Protein AF-A0A7S0S2H0-F1 (afdb_monomer_lite)

pLDDT: mean 89.09, std 8.47, range [55.34, 97.12]

Structure (mmCIF, N/CA/C/O backbone):
data_AF-A0A7S0S2H0-F1
#
_entry.id   AF-A0A7S0S2H0-F1
#
loop_
_atom_site.group_PDB
_atom_site.id
_atom_site.type_symbol
_atom_site.label_atom_id
_atom_site.label_alt_id
_atom_site.label_comp_id
_atom_site.label_asym_id
_atom_site.label_entity_id
_atom_site.label_seq_id
_atom_site.pdbx_PDB_ins_code
_atom_site.Cartn_x
_atom_site.Cartn_y
_atom_site.Cartn_z
_atom_site.occupancy
_atom_site.B_iso_or_equiv
_atom_site.auth_seq_id
_atom_site.auth_comp_id
_atom_site.auth_asym_id
_atom_site.auth_atom_id
_atom_site.pdbx_PDB_model_num
ATOM 1 N N . ARG A 1 1 ? -13.493 -3.444 -14.700 1.00 60.66 1 ARG A N 1
ATOM 2 C CA . ARG A 1 1 ? -12.487 -4.446 -15.141 1.00 60.66 1 ARG A CA 1
ATOM 3 C C . ARG A 1 1 ? -11.226 -4.375 -14.259 1.00 60.66 1 ARG A C 1
ATOM 5 O O . ARG A 1 1 ? -10.127 -4.283 -14.781 1.00 60.66 1 ARG A O 1
ATOM 12 N N . LEU A 1 2 ? -11.361 -4.399 -12.925 1.00 61.62 2 LEU A N 1
ATOM 13 C CA . LEU A 1 2 ? -10.192 -4.362 -12.021 1.00 61.62 2 LEU A CA 1
ATOM 14 C C . LEU A 1 2 ? -9.411 -5.686 -12.051 1.00 61.62 2 LEU A C 1
ATOM 16 O O . LEU A 1 2 ? -8.196 -5.688 -11.933 1.00 61.62 2 LEU A O 1
ATOM 20 N N . TRP A 1 3 ? -10.102 -6.784 -12.358 1.00 67.25 3 TRP A N 1
ATOM 21 C CA . TRP A 1 3 ? -9.565 -8.143 -12.480 1.00 67.25 3 TRP A CA 1
ATOM 22 C C . TRP A 1 3 ? -8.533 -8.348 -13.601 1.00 67.25 3 TRP A C 1
ATOM 24 O O . TRP A 1 3 ? -8.000 -9.440 -13.739 1.00 67.25 3 TRP A O 1
ATOM 34 N N . HIS A 1 4 ? -8.273 -7.333 -14.432 1.00 85.56 4 HIS A N 1
ATOM 35 C CA . HIS A 1 4 ? -7.239 -7.398 -15.472 1.00 85.56 4 HIS A CA 1
ATOM 36 C C . HIS A 1 4 ? -5.860 -6.948 -14.968 1.00 85.56 4 HIS A C 1
ATOM 38 O O . HIS A 1 4 ? -4.872 -7.121 -15.678 1.00 85.56 4 HIS A O 1
ATOM 44 N N . TYR A 1 5 ? -5.782 -6.358 -13.773 1.00 90.88 5 TYR A N 1
ATOM 45 C CA . TYR A 1 5 ? -4.538 -5.861 -13.197 1.00 90.88 5 TYR A CA 1
ATOM 46 C C . TYR A 1 5 ? -4.080 -6.774 -12.062 1.00 90.88 5 TYR A C 1
ATOM 48 O O . TYR A 1 5 ? -4.872 -7.163 -11.207 1.00 90.88 5 TYR A O 1
ATOM 56 N N . LYS A 1 6 ? -2.784 -7.102 -12.053 1.00 90.75 6 LYS A N 1
ATOM 57 C CA . LYS A 1 6 ? -2.155 -7.883 -10.978 1.00 90.75 6 LYS A CA 1
ATOM 58 C C . LYS A 1 6 ? -1.790 -7.016 -9.771 1.00 90.75 6 LYS A C 1
ATOM 60 O O . LYS A 1 6 ? -1.874 -7.478 -8.638 1.00 90.75 6 LYS A O 1
ATOM 65 N N . TYR A 1 7 ? -1.394 -5.773 -10.036 1.00 94.75 7 TYR A N 1
ATOM 66 C CA . TYR A 1 7 ? -0.960 -4.815 -9.030 1.00 94.75 7 TYR A CA 1
ATOM 67 C C . TYR A 1 7 ? -1.694 -3.491 -9.199 1.00 94.75 7 TYR A C 1
ATOM 69 O O . TYR A 1 7 ? -1.980 -3.066 -10.321 1.00 94.75 7 TYR A O 1
ATOM 77 N N . PHE A 1 8 ? -1.949 -2.830 -8.077 1.00 95.75 8 PHE A N 1
ATOM 78 C CA . PHE A 1 8 ? -2.643 -1.555 -7.993 1.00 95.75 8 PHE A CA 1
ATOM 79 C C . PHE A 1 8 ? -1.742 -0.555 -7.290 1.00 95.75 8 PHE A C 1
ATOM 81 O O . PHE A 1 8 ? -1.226 -0.831 -6.211 1.00 95.75 8 PHE A O 1
ATOM 88 N N . ILE A 1 9 ? -1.546 0.600 -7.914 1.00 94.12 9 ILE A N 1
ATOM 89 C CA . ILE A 1 9 ? -0.703 1.666 -7.387 1.00 94.12 9 ILE A CA 1
ATOM 90 C C . ILE A 1 9 ? -1.609 2.820 -6.972 1.00 94.12 9 ILE A C 1
ATOM 92 O O . ILE A 1 9 ? -2.292 3.409 -7.809 1.00 94.12 9 ILE A O 1
ATOM 96 N N . LEU A 1 10 ? -1.618 3.125 -5.680 1.00 93.44 10 LEU A N 1
ATOM 97 C CA . LEU A 1 10 ? -2.320 4.257 -5.095 1.00 93.44 10 LEU A CA 1
ATOM 98 C C . LEU A 1 10 ? -1.321 5.378 -4.830 1.00 93.44 10 LEU A C 1
ATOM 100 O O . LEU A 1 10 ? -0.211 5.140 -4.353 1.00 93.44 10 LEU A O 1
ATOM 104 N N . LEU A 1 11 ? -1.728 6.602 -5.141 1.00 91.44 11 LEU A N 1
ATOM 105 C CA . LEU A 1 11 ? -0.936 7.804 -4.938 1.00 91.44 11 LEU A CA 1
ATOM 106 C C . LEU A 1 11 ? -1.752 8.801 -4.128 1.00 91.44 11 LEU A C 1
ATOM 108 O O . LEU A 1 11 ? -2.925 9.038 -4.424 1.00 91.44 11 LEU A O 1
ATOM 112 N N . ASN A 1 12 ? -1.117 9.423 -3.141 1.00 87.19 12 ASN A N 1
ATOM 113 C CA . ASN A 1 12 ? -1.664 10.620 -2.528 1.00 87.19 12 ASN A CA 1
ATOM 114 C C . ASN A 1 12 ? -1.803 11.705 -3.611 1.00 87.19 12 ASN A C 1
ATOM 116 O O . ASN A 1 12 ? -0.885 11.938 -4.398 1.00 87.19 12 ASN A O 1
ATOM 120 N N . SER A 1 13 ? -2.949 12.385 -3.657 1.00 85.19 13 SER A N 1
ATOM 121 C CA . SER A 1 13 ? -3.247 13.385 -4.691 1.00 85.19 13 SER A CA 1
ATOM 122 C C . SER A 1 13 ? -2.323 14.606 -4.657 1.00 85.19 13 SER A C 1
ATOM 124 O O . SER A 1 13 ? -2.281 15.368 -5.618 1.00 85.19 13 SER A O 1
ATOM 126 N N . SER A 1 14 ? -1.606 14.822 -3.552 1.00 84.31 14 SER A N 1
ATOM 127 C CA . SER A 1 14 ? -0.649 15.920 -3.393 1.00 84.31 14 SER A CA 1
ATOM 128 C C . SER A 1 14 ? 0.802 15.537 -3.703 1.00 84.31 14 SER A C 1
ATOM 130 O O . SER A 1 14 ? 1.680 16.402 -3.674 1.00 84.31 14 SER A O 1
ATOM 132 N N . THR A 1 15 ? 1.063 14.274 -4.057 1.00 86.38 15 THR A N 1
ATOM 133 C CA . THR A 1 15 ? 2.389 13.808 -4.474 1.00 86.38 15 THR A CA 1
ATOM 134 C C . THR A 1 15 ? 2.858 14.561 -5.720 1.00 86.38 15 THR A C 1
ATOM 136 O O . THR A 1 15 ? 2.188 14.569 -6.751 1.00 86.38 15 THR A O 1
ATOM 139 N N . LYS A 1 16 ? 4.049 15.164 -5.643 1.00 81.69 16 LYS A N 1
ATOM 140 C CA . LYS A 1 16 ? 4.773 15.714 -6.797 1.00 81.69 16 LYS A CA 1
ATOM 141 C C . LYS A 1 16 ? 5.955 14.805 -7.108 1.00 81.69 16 LYS A C 1
ATOM 143 O O . LYS A 1 16 ? 6.826 14.623 -6.262 1.00 81.69 16 LYS A O 1
ATOM 148 N N . GLY A 1 17 ? 5.973 14.244 -8.311 1.00 76.06 17 GLY A N 1
ATOM 149 C CA . GLY A 1 17 ? 6.968 13.265 -8.742 1.00 76.06 17 GLY A CA 1
ATOM 150 C C . GLY A 1 17 ? 6.327 11.935 -9.158 1.00 76.06 17 GLY A C 1
ATOM 151 O O . GLY A 1 17 ? 5.120 11.897 -9.406 1.00 76.06 17 GLY A O 1
ATOM 152 N N . PRO A 1 18 ? 7.116 10.850 -9.246 1.00 71.19 18 PRO A N 1
ATOM 153 C CA . PRO A 1 18 ? 8.514 10.746 -8.817 1.00 71.19 18 PRO A CA 1
ATOM 154 C C . PRO A 1 18 ? 9.487 11.501 -9.726 1.00 71.19 18 PRO A C 1
ATOM 156 O O . PRO A 1 18 ? 9.311 11.560 -10.940 1.00 71.19 18 PRO A O 1
ATOM 159 N N . PHE A 1 19 ? 10.526 12.074 -9.120 1.00 77.06 19 PHE A N 1
ATOM 160 C CA . PHE A 1 19 ? 11.627 12.703 -9.845 1.00 77.06 19 PHE A CA 1
ATOM 161 C C . PHE A 1 19 ? 12.652 11.647 -10.224 1.00 77.06 19 PHE A C 1
ATOM 163 O O . PHE A 1 19 ? 13.065 10.848 -9.383 1.00 77.06 19 PHE A O 1
ATOM 170 N N . TYR A 1 20 ? 13.048 11.643 -11.491 1.00 82.38 20 TYR A N 1
ATOM 171 C CA . TYR A 1 20 ? 13.893 10.603 -12.046 1.00 82.38 20 TYR A CA 1
ATOM 172 C C . TYR A 1 20 ? 15.339 11.084 -12.179 1.00 82.38 20 TYR A C 1
ATOM 174 O O . TYR A 1 20 ? 15.594 12.011 -12.952 1.00 82.38 20 TYR A O 1
ATOM 182 N N . PRO A 1 21 ? 16.295 10.508 -11.429 1.00 84.81 21 PRO A N 1
ATOM 183 C CA . PRO A 1 21 ? 17.691 10.881 -11.577 1.00 84.81 21 PRO A CA 1
ATOM 184 C C . PRO A 1 21 ? 18.229 10.475 -12.951 1.00 84.81 21 PRO A C 1
ATOM 186 O O . PRO A 1 21 ? 17.925 9.392 -13.446 1.00 84.81 21 PRO A O 1
ATOM 189 N N . ALA A 1 22 ? 19.100 11.302 -13.532 1.00 88.69 22 ALA A N 1
ATOM 190 C CA . ALA A 1 22 ? 19.671 11.065 -14.863 1.00 88.69 22 ALA A CA 1
ATOM 191 C C . ALA A 1 22 ? 20.496 9.766 -14.977 1.00 88.69 22 ALA A C 1
ATOM 193 O O . ALA A 1 22 ? 20.755 9.301 -16.082 1.00 88.69 22 ALA A O 1
ATOM 194 N N . TYR A 1 23 ? 20.917 9.185 -13.850 1.00 88.62 23 TYR A N 1
ATOM 195 C CA . TYR A 1 23 ? 21.692 7.943 -13.814 1.00 88.62 23 TYR A CA 1
ATOM 196 C C . TYR A 1 23 ? 20.839 6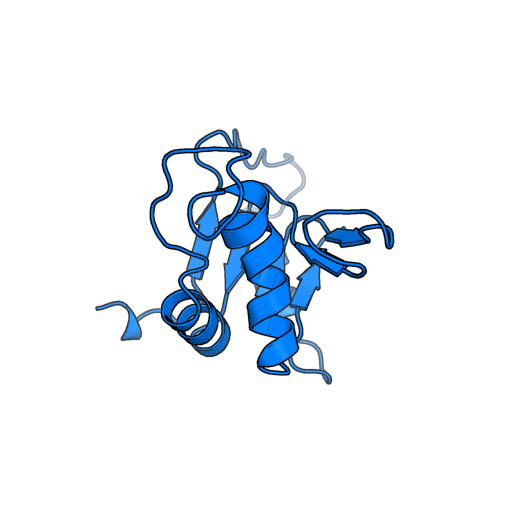.670 -13.902 1.00 88.62 23 TYR A C 1
ATOM 198 O O . TYR A 1 23 ? 21.395 5.574 -13.961 1.00 88.62 23 TYR A O 1
ATOM 206 N N . MET A 1 24 ? 19.509 6.769 -13.856 1.00 89.62 24 MET A N 1
ATOM 207 C CA . MET A 1 24 ? 18.662 5.584 -13.914 1.00 89.62 24 MET A CA 1
ATOM 208 C C . MET A 1 24 ? 18.531 5.049 -15.357 1.00 89.62 24 MET A C 1
ATOM 210 O O . MET A 1 24 ? 18.480 5.840 -16.302 1.00 89.62 24 MET A O 1
ATOM 214 N N . PRO A 1 25 ? 18.471 3.717 -15.561 1.00 90.50 25 PRO A N 1
ATOM 215 C CA . PRO A 1 25 ? 18.404 3.134 -16.901 1.00 90.50 25 PRO A CA 1
ATOM 216 C C . PRO A 1 25 ? 17.138 3.556 -17.664 1.00 90.50 25 PRO A C 1
ATOM 218 O O . PRO A 1 25 ? 16.064 3.505 -17.075 1.00 90.50 25 PRO A O 1
ATOM 221 N N . PRO A 1 26 ? 17.187 3.820 -18.985 1.00 88.38 26 PRO A N 1
ATOM 222 C CA . PRO A 1 26 ? 16.025 4.298 -19.750 1.00 88.38 26 PRO A CA 1
ATOM 223 C C . PRO A 1 26 ? 14.758 3.432 -19.652 1.00 88.38 26 PRO A C 1
ATOM 225 O O . PRO A 1 26 ? 13.649 3.934 -19.804 1.00 88.38 26 PRO A O 1
ATOM 228 N N . ALA A 1 27 ? 14.915 2.128 -19.410 1.00 89.31 27 ALA A N 1
ATOM 229 C CA . ALA A 1 27 ? 13.810 1.178 -19.295 1.00 89.31 27 ALA A CA 1
ATOM 230 C C . ALA A 1 27 ? 13.235 1.056 -17.871 1.00 89.31 27 ALA A C 1
ATOM 232 O O . ALA A 1 27 ? 12.284 0.303 -17.653 1.00 89.31 27 ALA A O 1
ATOM 233 N N . TRP A 1 28 ? 13.815 1.728 -16.874 1.00 89.62 28 TRP A N 1
ATOM 234 C CA . TRP A 1 28 ? 13.355 1.599 -15.499 1.00 89.62 28 TRP A CA 1
ATOM 235 C C . TRP A 1 28 ? 12.189 2.549 -15.224 1.00 89.62 28 TRP A C 1
ATOM 237 O O . TRP A 1 28 ? 12.274 3.751 -15.450 1.00 89.62 28 TRP A O 1
ATOM 247 N N . HIS A 1 29 ? 11.106 2.007 -14.677 1.00 90.56 29 HIS A N 1
ATOM 248 C CA . HIS A 1 29 ? 9.950 2.758 -14.217 1.00 90.56 29 HIS A CA 1
ATOM 249 C C . HIS A 1 29 ? 9.907 2.753 -12.686 1.00 90.56 29 HIS A C 1
ATOM 251 O O . HIS A 1 29 ? 10.230 1.750 -12.056 1.00 90.56 29 HIS A O 1
ATOM 257 N N . TRP A 1 30 ? 9.466 3.848 -12.070 1.00 89.44 30 TRP A N 1
ATOM 258 C CA . TRP A 1 30 ? 9.491 4.014 -10.611 1.00 89.44 30 TRP A CA 1
ATOM 259 C C . TRP A 1 30 ? 8.713 2.948 -9.837 1.00 89.44 30 TRP A C 1
ATOM 261 O O . TRP A 1 30 ? 9.0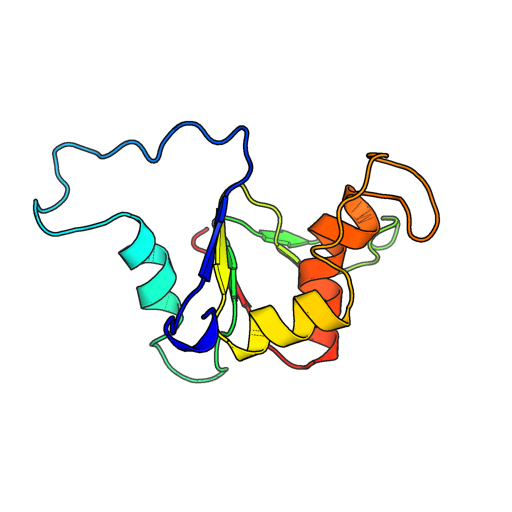90 2.580 -8.724 1.00 89.44 30 TRP A O 1
ATOM 271 N N . THR A 1 31 ? 7.656 2.403 -10.438 1.00 92.06 31 THR A N 1
ATOM 272 C CA . THR A 1 31 ? 6.880 1.311 -9.841 1.00 92.06 31 THR A CA 1
ATOM 273 C C . THR A 1 31 ? 7.692 0.025 -9.719 1.00 92.06 31 THR A C 1
ATOM 275 O O . THR A 1 31 ? 7.378 -0.784 -8.853 1.00 92.06 31 THR A O 1
ATOM 278 N N . HIS A 1 32 ? 8.761 -0.163 -10.506 1.00 91.50 32 HIS A N 1
ATOM 279 C CA . HIS A 1 32 ? 9.631 -1.335 -10.393 1.00 91.50 32 HIS A CA 1
ATOM 280 C C . HIS A 1 32 ? 10.221 -1.479 -8.988 1.00 91.50 32 HIS A C 1
ATOM 282 O O . HIS A 1 32 ? 10.342 -2.604 -8.515 1.00 91.50 32 HIS A O 1
ATOM 288 N N . ALA A 1 33 ? 10.516 -0.372 -8.293 1.00 90.50 33 ALA A N 1
ATOM 289 C CA . ALA A 1 33 ? 10.985 -0.419 -6.907 1.00 90.50 33 ALA A CA 1
ATOM 290 C C . ALA A 1 33 ? 9.979 -1.124 -5.980 1.00 90.50 33 ALA A C 1
ATOM 292 O O . ALA A 1 33 ? 10.368 -1.946 -5.154 1.00 90.50 33 ALA A O 1
ATOM 293 N N . TYR A 1 34 ? 8.685 -0.844 -6.155 1.00 93.44 34 TYR A N 1
ATOM 294 C CA . TYR A 1 34 ? 7.608 -1.465 -5.384 1.00 93.44 34 TYR A CA 1
ATOM 295 C C . TYR A 1 34 ? 7.385 -2.912 -5.809 1.00 93.44 34 TYR A C 1
ATOM 297 O O . TYR A 1 34 ? 7.342 -3.806 -4.970 1.00 93.44 34 TYR A O 1
ATOM 305 N N . LEU A 1 35 ? 7.277 -3.155 -7.119 1.00 93.06 35 LEU A N 1
ATOM 306 C CA . LEU A 1 35 ? 6.975 -4.480 -7.662 1.00 93.06 35 LEU A CA 1
ATOM 307 C C . LEU A 1 35 ? 8.077 -5.502 -7.362 1.00 93.06 35 LEU A C 1
ATOM 309 O O . LEU A 1 35 ? 7.775 -6.669 -7.132 1.00 93.06 35 LEU A O 1
ATOM 313 N N . ALA A 1 36 ? 9.337 -5.065 -7.281 1.00 91.69 36 ALA A N 1
ATOM 314 C CA . ALA A 1 36 ? 10.449 -5.921 -6.882 1.00 91.69 36 ALA A CA 1
ATOM 315 C C . ALA A 1 36 ? 10.290 -6.486 -5.460 1.00 91.69 36 ALA A C 1
ATOM 317 O O . ALA A 1 36 ? 10.801 -7.562 -5.183 1.00 91.69 36 ALA A O 1
ATOM 318 N N . ARG A 1 37 ? 9.559 -5.809 -4.561 1.00 91.25 37 ARG A N 1
ATOM 319 C CA . ARG A 1 37 ? 9.339 -6.281 -3.182 1.00 91.25 37 ARG A CA 1
ATOM 320 C C . ARG A 1 37 ? 8.239 -7.335 -3.053 1.00 91.25 37 ARG A C 1
ATOM 322 O O . ARG A 1 37 ? 8.206 -8.026 -2.044 1.00 91.25 37 ARG A O 1
ATOM 329 N N . PHE A 1 38 ? 7.385 -7.498 -4.064 1.00 90.69 38 PHE A N 1
ATOM 330 C CA . PHE A 1 38 ? 6.420 -8.605 -4.115 1.00 90.69 38 PHE A CA 1
ATOM 331 C C . PHE A 1 38 ? 7.086 -9.947 -4.459 1.00 90.69 38 PHE A C 1
ATOM 333 O O . PHE A 1 38 ? 6.474 -11.000 -4.305 1.00 90.69 38 PHE A O 1
ATOM 340 N N . HIS A 1 39 ? 8.328 -9.924 -4.953 1.00 74.25 39 HIS A N 1
ATOM 341 C CA . HIS A 1 39 ? 9.069 -11.097 -5.401 1.00 74.25 39 HIS A CA 1
ATOM 342 C C . HIS A 1 39 ? 10.350 -11.241 -4.570 1.00 74.25 39 HIS A C 1
ATOM 344 O O . HIS A 1 39 ? 11.326 -10.545 -4.830 1.00 74.25 39 HIS A O 1
ATOM 350 N N . GLY A 1 40 ? 10.369 -12.122 -3.562 1.00 59.81 40 GLY A N 1
ATOM 351 C CA . GLY A 1 40 ? 11.565 -12.227 -2.710 1.00 59.81 40 GLY A CA 1
ATOM 352 C C . GLY A 1 40 ? 11.634 -13.335 -1.657 1.00 59.81 40 GLY A C 1
ATOM 353 O O . GLY A 1 40 ? 12.719 -13.561 -1.132 1.00 59.81 40 GLY A O 1
ATOM 354 N N . GLY A 1 41 ? 10.546 -14.058 -1.377 1.00 58.50 41 GLY A N 1
ATOM 355 C CA . GLY A 1 41 ? 10.527 -15.156 -0.401 1.00 58.50 41 GLY A CA 1
ATOM 356 C C . GLY A 1 41 ? 9.605 -14.884 0.786 1.00 58.50 41 GLY A C 1
ATOM 357 O O . GLY A 1 41 ? 9.017 -13.812 0.886 1.00 58.50 41 GLY A O 1
ATOM 358 N N . ALA A 1 42 ? 9.467 -15.886 1.658 1.00 55.34 42 ALA A N 1
ATOM 359 C CA . ALA A 1 42 ? 8.584 -15.824 2.815 1.00 55.34 42 ALA A CA 1
ATOM 360 C C . ALA A 1 42 ? 9.059 -14.774 3.846 1.00 55.34 42 ALA A C 1
ATOM 362 O O . ALA A 1 42 ? 10.259 -14.704 4.131 1.00 55.34 42 ALA A O 1
ATOM 363 N N . PRO A 1 43 ? 8.135 -14.024 4.470 1.00 67.88 43 PRO A N 1
ATOM 364 C CA . PRO A 1 43 ? 6.689 -14.101 4.268 1.00 67.88 43 PRO A CA 1
ATOM 365 C C . PRO A 1 43 ? 6.211 -13.377 2.994 1.00 67.88 43 PRO A C 1
ATOM 367 O O . PRO A 1 43 ? 6.802 -12.382 2.581 1.00 67.88 43 PRO A O 1
ATOM 370 N N . ASP A 1 44 ? 5.109 -13.859 2.406 1.00 85.56 44 ASP A N 1
ATOM 371 C CA . ASP A 1 44 ? 4.497 -13.244 1.221 1.00 85.56 44 ASP A CA 1
ATOM 372 C C . ASP A 1 44 ? 4.060 -11.802 1.517 1.00 85.56 44 ASP A C 1
ATOM 374 O O . ASP A 1 44 ? 3.331 -11.531 2.477 1.00 85.56 44 ASP A O 1
ATOM 378 N N . VAL A 1 45 ? 4.535 -10.877 0.681 1.00 93.31 45 VAL A N 1
ATOM 379 C CA . VAL A 1 45 ? 4.260 -9.440 0.762 1.00 93.31 45 VAL A CA 1
ATOM 380 C C . VAL A 1 45 ? 3.099 -9.100 -0.167 1.00 93.31 45 VAL A C 1
ATOM 382 O O . VAL A 1 45 ? 3.190 -9.309 -1.375 1.00 93.31 45 VAL A O 1
ATOM 385 N N . HIS A 1 46 ? 2.039 -8.513 0.387 1.00 95.44 46 HIS A N 1
ATOM 386 C CA . HIS A 1 46 ? 0.820 -8.149 -0.347 1.00 95.44 46 HIS A CA 1
ATOM 387 C C . HIS A 1 46 ? 0.643 -6.635 -0.527 1.00 95.44 46 HIS A C 1
ATOM 389 O O . HIS A 1 46 ? -0.133 -6.186 -1.374 1.00 95.44 46 HIS A O 1
ATOM 395 N N . ALA A 1 47 ? 1.384 -5.829 0.236 1.00 95.94 47 ALA A N 1
ATOM 396 C CA . ALA A 1 47 ? 1.420 -4.382 0.075 1.00 95.94 47 ALA A CA 1
ATOM 397 C C . ALA A 1 47 ? 2.834 -3.824 0.261 1.00 95.94 47 ALA A C 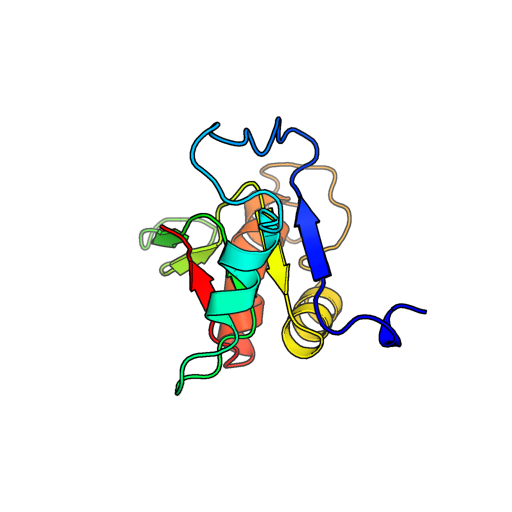1
ATOM 399 O O . ALA A 1 47 ? 3.613 -4.326 1.069 1.00 95.94 47 ALA A O 1
ATOM 400 N N . VAL A 1 48 ? 3.170 -2.765 -0.475 1.00 95.44 48 VAL A N 1
ATOM 401 C CA . VAL A 1 48 ? 4.477 -2.101 -0.404 1.00 95.44 48 VAL A CA 1
ATOM 402 C C . VAL A 1 48 ? 4.279 -0.593 -0.389 1.00 95.44 48 VAL A C 1
ATOM 404 O O . VAL A 1 48 ? 3.731 -0.032 -1.333 1.00 95.44 48 VAL A O 1
ATOM 407 N N . SER A 1 49 ? 4.733 0.068 0.669 1.00 94.56 49 SER A N 1
ATOM 408 C CA . SER A 1 49 ? 4.657 1.526 0.842 1.00 94.56 49 SER A CA 1
ATOM 409 C C . SER A 1 49 ? 6.017 2.191 0.593 1.00 94.56 49 SER A C 1
ATOM 411 O O . SER A 1 49 ? 7.043 1.510 0.614 1.00 94.56 49 SER A O 1
ATOM 413 N N . SER A 1 50 ?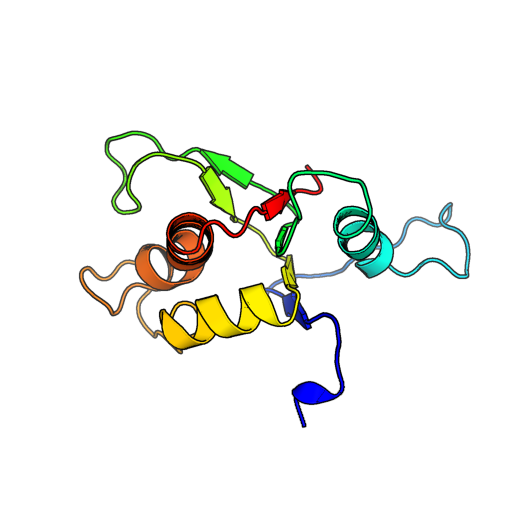 6.075 3.511 0.359 1.00 92.44 50 SER A N 1
ATOM 414 C CA . SER A 1 50 ? 7.380 4.200 0.341 1.00 92.44 50 SER A CA 1
ATOM 415 C C . SER A 1 50 ? 8.019 4.286 1.729 1.00 92.44 50 SER A C 1
ATOM 417 O O . SER A 1 50 ? 9.237 4.407 1.808 1.00 92.44 50 SER A O 1
ATOM 419 N N . SER A 1 51 ? 7.208 4.278 2.789 1.00 92.06 51 SER A N 1
ATOM 420 C CA . SER A 1 51 ? 7.647 4.475 4.176 1.00 92.06 51 SER A CA 1
ATOM 421 C C . SER A 1 51 ? 6.720 3.785 5.182 1.00 92.06 51 SER A C 1
ATOM 423 O O . SER A 1 51 ? 5.551 3.495 4.890 1.00 92.06 51 SER A O 1
ATOM 425 N N . LEU A 1 52 ? 7.259 3.531 6.376 1.00 92.50 52 LEU A N 1
ATOM 426 C CA . LEU A 1 52 ? 6.564 2.952 7.521 1.00 92.50 52 LEU A CA 1
ATOM 427 C C . LEU A 1 52 ? 6.918 3.709 8.805 1.00 92.50 52 LEU A C 1
ATOM 429 O O . LEU A 1 52 ? 8.059 4.123 8.994 1.00 92.50 52 LEU A O 1
ATOM 433 N N . VAL A 1 53 ? 5.948 3.825 9.708 1.00 92.62 53 VAL A N 1
ATOM 434 C CA . VAL A 1 53 ? 6.135 4.332 11.072 1.00 92.62 53 VAL A CA 1
ATOM 435 C C . VAL A 1 53 ? 5.606 3.317 12.084 1.00 92.62 53 VAL A C 1
ATOM 437 O O . VAL A 1 53 ? 4.715 2.533 11.771 1.00 92.62 53 VAL A O 1
ATOM 440 N N . CYS A 1 54 ? 6.132 3.318 13.308 1.00 93.00 54 CYS A N 1
ATOM 441 C CA . CYS A 1 54 ? 5.572 2.547 14.418 1.00 93.00 54 CYS A CA 1
ATOM 442 C C . CYS A 1 54 ? 4.892 3.496 15.402 1.00 93.00 54 CYS A C 1
ATOM 444 O O . CYS A 1 54 ? 5.555 4.341 16.004 1.00 93.00 54 CYS A O 1
ATOM 446 N N . LEU A 1 55 ? 3.579 3.351 15.577 1.00 93.06 55 LEU A N 1
ATOM 447 C CA . LEU A 1 55 ? 2.827 4.185 16.506 1.00 93.06 55 LEU A CA 1
ATOM 448 C C . LEU A 1 55 ? 3.067 3.767 17.964 1.00 93.06 55 LEU A C 1
ATOM 450 O O . LEU A 1 55 ? 3.156 2.564 18.252 1.00 93.06 55 LEU A O 1
ATOM 454 N N . PRO A 1 56 ? 3.137 4.738 18.896 1.00 92.94 56 PRO A N 1
ATOM 455 C CA . PRO A 1 56 ? 3.237 4.469 20.324 1.00 92.94 56 PRO A CA 1
ATOM 456 C C . PRO A 1 56 ? 1.904 3.959 20.894 1.00 92.94 56 PRO A C 1
ATOM 458 O O . PRO A 1 56 ? 0.845 4.094 20.285 1.00 92.94 56 PRO A O 1
ATOM 461 N N . GLY A 1 57 ? 1.933 3.426 22.119 1.00 91.06 57 GLY A N 1
ATOM 462 C CA . GLY A 1 57 ? 0.744 2.857 22.777 1.00 91.06 57 GLY A CA 1
ATOM 463 C C . GLY A 1 57 ? -0.395 3.839 23.084 1.00 91.06 57 GLY A C 1
ATOM 464 O O . GLY A 1 57 ? -1.490 3.392 23.401 1.00 91.06 57 GLY A O 1
ATOM 465 N N . VAL A 1 58 ? -0.155 5.150 22.995 1.00 89.88 58 VAL A N 1
ATOM 466 C CA . VAL A 1 58 ? -1.145 6.203 23.296 1.00 89.88 58 VAL A CA 1
ATOM 467 C C . VAL A 1 58 ? -1.838 6.772 22.053 1.00 89.88 58 VAL A C 1
ATOM 469 O O . VAL A 1 58 ? -2.695 7.643 22.185 1.00 89.88 58 VAL A O 1
ATOM 472 N N . ASP A 1 59 ? -1.463 6.324 20.853 1.00 89.56 59 ASP A N 1
ATOM 473 C CA . ASP A 1 59 ? -2.028 6.850 19.610 1.00 89.56 59 ASP A CA 1
ATOM 474 C C . ASP A 1 59 ? -3.438 6.296 19.337 1.00 89.56 59 ASP A C 1
ATOM 476 O O . ASP A 1 59 ? -3.732 5.131 19.614 1.00 89.56 59 ASP A O 1
ATOM 480 N N . ALA A 1 60 ? -4.308 7.115 18.739 1.00 85.50 60 ALA A N 1
ATOM 481 C CA . ALA A 1 60 ? -5.664 6.721 18.357 1.00 85.50 60 ALA A CA 1
ATOM 482 C C . ALA A 1 60 ? -5.697 5.583 17.318 1.00 85.50 60 ALA A C 1
ATOM 484 O O . ALA A 1 60 ? -6.682 4.852 17.240 1.00 85.50 60 ALA A O 1
ATOM 485 N N . GLY A 1 61 ? -4.629 5.419 16.532 1.00 85.19 61 GLY A N 1
ATOM 486 C CA . GLY A 1 61 ? -4.441 4.294 15.622 1.00 85.19 61 GLY A CA 1
ATOM 487 C C . GLY A 1 61 ? -4.064 2.983 16.309 1.00 85.19 61 GLY A C 1
ATOM 488 O O . GLY A 1 61 ? -4.018 1.957 15.638 1.00 85.19 61 GLY A O 1
ATOM 489 N N . GLY A 1 62 ? -3.780 2.988 17.614 1.00 89.06 62 GLY A N 1
ATOM 490 C CA . GLY A 1 62 ? -3.257 1.838 18.351 1.00 89.06 62 GLY A CA 1
ATOM 491 C C . GLY A 1 62 ? -1.788 1.525 18.021 1.00 89.06 62 GLY A C 1
ATOM 492 O O . GLY A 1 62 ? -1.291 1.918 16.960 1.00 89.06 62 GLY A O 1
ATOM 493 N N . PRO A 1 63 ? -1.081 0.801 18.909 1.00 93.44 63 PRO A N 1
ATOM 494 C CA . PRO A 1 63 ? 0.349 0.556 18.767 1.00 93.44 63 PRO A CA 1
ATOM 495 C C . PRO A 1 63 ? 0.682 -0.305 17.547 1.00 93.44 63 PRO A C 1
ATOM 497 O O . PRO A 1 63 ? -0.085 -1.189 17.158 1.00 93.44 63 PRO A O 1
ATOM 500 N N . GLY A 1 64 ? 1.884 -0.099 17.009 1.00 92.69 64 GLY A N 1
ATOM 501 C CA . GLY A 1 64 ? 2.472 -0.968 15.992 1.00 92.69 64 GLY A CA 1
ATOM 502 C C . GLY A 1 64 ? 2.664 -0.306 14.626 1.00 92.69 64 GLY A C 1
ATOM 503 O O . GLY A 1 64 ? 2.529 0.912 14.492 1.00 92.69 64 GLY A O 1
ATOM 504 N N . PRO A 1 65 ? 3.044 -1.098 13.612 1.00 93.75 65 PRO A N 1
ATOM 505 C CA . PRO A 1 65 ? 3.456 -0.578 12.316 1.00 93.75 65 PRO A CA 1
ATOM 506 C C . PRO A 1 65 ? 2.285 -0.004 11.508 1.00 93.75 65 PRO A C 1
ATOM 508 O O . PRO A 1 65 ? 1.215 -0.614 11.407 1.00 93.75 65 PRO A O 1
ATOM 511 N N . ARG A 1 66 ? 2.524 1.146 10.872 1.00 94.25 66 ARG A N 1
ATOM 512 C CA . ARG A 1 66 ? 1.612 1.840 9.960 1.00 94.25 66 ARG A CA 1
ATOM 513 C C . ARG A 1 66 ? 2.305 2.186 8.653 1.00 94.25 66 ARG A C 1
ATOM 515 O O . ARG A 1 66 ? 3.397 2.750 8.637 1.00 94.25 66 ARG A O 1
ATOM 522 N N . LEU A 1 67 ? 1.633 1.859 7.558 1.00 93.44 67 LEU A N 1
ATOM 523 C CA . LEU A 1 67 ? 1.960 2.338 6.227 1.00 93.44 67 LEU A CA 1
ATOM 524 C C . LEU A 1 67 ? 1.570 3.816 6.184 1.00 93.44 67 LEU A C 1
ATOM 526 O O . LEU A 1 67 ? 0.391 4.153 6.142 1.00 93.44 67 LEU A O 1
ATOM 530 N N . GLU A 1 68 ? 2.565 4.691 6.223 1.00 86.25 68 GLU A N 1
ATOM 531 C CA . GLU A 1 68 ? 2.383 6.138 6.158 1.00 86.25 68 GLU A CA 1
ATOM 532 C C . GLU A 1 68 ? 3.186 6.640 4.970 1.00 86.25 68 GLU A C 1
ATOM 534 O O . GLU A 1 68 ? 4.416 6.651 5.014 1.00 86.25 68 GLU A O 1
ATOM 539 N N . SER A 1 69 ? 2.515 6.958 3.862 1.00 83.88 69 SER A N 1
ATOM 540 C CA . SER A 1 69 ? 3.220 7.266 2.625 1.00 83.88 69 SER A CA 1
ATOM 541 C C . SER A 1 69 ? 2.388 7.979 1.567 1.00 83.88 69 SER A C 1
ATOM 543 O O . SER A 1 69 ? 1.164 8.066 1.616 1.00 83.88 69 SER A O 1
ATOM 545 N N . TRP A 1 70 ? 3.112 8.470 0.568 1.00 87.88 70 TRP A N 1
ATOM 546 C CA . TRP A 1 70 ? 2.632 9.168 -0.614 1.00 87.88 70 TRP A CA 1
ATOM 547 C C . TRP A 1 70 ? 2.295 8.210 -1.760 1.00 87.88 70 TRP A C 1
ATOM 549 O O . TRP A 1 70 ? 1.571 8.594 -2.681 1.00 87.88 70 TRP A O 1
ATOM 559 N N . ALA A 1 71 ? 2.818 6.981 -1.714 1.00 92.81 71 ALA A N 1
ATOM 560 C CA . ALA A 1 71 ? 2.578 5.944 -2.704 1.00 92.81 71 ALA A CA 1
ATOM 561 C C . ALA A 1 71 ? 2.495 4.557 -2.051 1.00 92.81 71 ALA A C 1
ATOM 563 O O . ALA A 1 71 ? 3.280 4.218 -1.164 1.00 92.81 71 ALA A O 1
ATOM 564 N N . LEU A 1 72 ? 1.553 3.747 -2.529 1.00 94.44 72 LEU A N 1
ATOM 565 C CA . LEU A 1 72 ? 1.288 2.402 -2.035 1.00 94.44 72 LEU A CA 1
ATOM 566 C C . LEU A 1 72 ? 1.028 1.465 -3.212 1.00 94.44 72 LEU A C 1
ATOM 568 O O . LEU A 1 72 ? 0.191 1.750 -4.065 1.00 94.44 72 LEU A O 1
ATOM 572 N N . ALA A 1 73 ? 1.721 0.336 -3.245 1.00 96.19 73 ALA A N 1
ATOM 573 C CA . ALA A 1 73 ? 1.455 -0.754 -4.166 1.00 96.19 73 ALA A CA 1
ATOM 574 C C . ALA A 1 73 ? 0.726 -1.884 -3.441 1.00 96.19 73 ALA A C 1
ATOM 576 O O . ALA A 1 73 ? 1.091 -2.237 -2.324 1.00 96.19 73 ALA A O 1
ATOM 577 N N . LEU A 1 74 ? -0.276 -2.462 -4.093 1.00 96.31 74 LEU A N 1
ATOM 578 C CA . LEU A 1 74 ? -1.107 -3.551 -3.585 1.00 96.31 74 LEU A CA 1
ATOM 579 C C . LEU A 1 74 ? -1.185 -4.658 -4.631 1.00 96.31 74 LEU A C 1
ATOM 581 O O . LEU A 1 74 ? -1.217 -4.364 -5.828 1.00 96.31 74 LEU A O 1
ATOM 585 N N . ASP A 1 75 ? -1.288 -5.908 -4.200 1.00 95.00 75 ASP A N 1
ATOM 586 C CA . ASP A 1 75 ? -1.817 -6.971 -5.053 1.00 95.00 75 ASP A CA 1
ATOM 587 C C . ASP A 1 75 ? -3.349 -7.081 -4.937 1.00 95.00 75 ASP A C 1
ATOM 589 O O . ASP A 1 75 ? -4.017 -6.286 -4.267 1.00 95.00 75 ASP A O 1
ATOM 593 N N . ALA A 1 76 ? -3.925 -8.063 -5.630 1.00 93.31 76 ALA A N 1
ATOM 594 C CA . ALA A 1 76 ? -5.364 -8.298 -5.612 1.00 93.31 76 ALA A CA 1
ATOM 595 C C . ALA A 1 76 ? -5.901 -8.686 -4.221 1.00 93.31 76 ALA A C 1
ATOM 597 O O . ALA A 1 76 ? -7.015 -8.285 -3.876 1.00 93.31 76 ALA A O 1
ATOM 598 N N . LEU A 1 77 ? -5.128 -9.434 -3.423 1.00 93.56 77 LEU A N 1
ATOM 599 C CA . LEU A 1 77 ? -5.540 -9.849 -2.083 1.00 93.56 77 LEU A CA 1
ATOM 600 C C . LEU A 1 77 ? -5.597 -8.635 -1.156 1.00 93.56 77 LEU A C 1
ATOM 602 O O . LEU A 1 77 ? -6.655 -8.361 -0.590 1.00 93.56 77 LEU A O 1
ATOM 606 N N . ALA A 1 78 ? -4.518 -7.856 -1.075 1.00 95.94 78 ALA A N 1
ATOM 607 C CA . ALA A 1 78 ? -4.480 -6.648 -0.260 1.00 95.94 78 ALA A CA 1
ATOM 608 C C . ALA A 1 78 ? -5.561 -5.648 -0.679 1.00 95.94 78 ALA A C 1
ATOM 610 O O . ALA A 1 78 ? -6.279 -5.138 0.177 1.00 95.94 78 ALA A O 1
ATOM 611 N N . LEU A 1 79 ? -5.750 -5.410 -1.983 1.00 96.19 79 LEU A N 1
ATOM 612 C CA . LEU A 1 79 ? -6.825 -4.534 -2.449 1.00 96.19 79 LEU A CA 1
ATOM 613 C C . LEU A 1 79 ? -8.198 -5.015 -1.956 1.00 96.19 79 LEU A C 1
ATOM 615 O O . LEU A 1 79 ? -8.997 -4.205 -1.488 1.00 96.19 79 LEU A O 1
ATOM 619 N N . SER A 1 80 ? -8.473 -6.320 -2.040 1.00 95.75 80 SER A N 1
ATOM 620 C CA . SER A 1 80 ? -9.753 -6.879 -1.597 1.00 95.75 80 SER A CA 1
ATOM 621 C C . SER A 1 80 ? -9.983 -6.702 -0.093 1.00 95.75 80 SER A C 1
ATOM 623 O O . SER A 1 80 ? -11.066 -6.274 0.303 1.00 95.75 80 SER A O 1
ATOM 625 N N . VAL A 1 81 ? -8.951 -6.935 0.728 1.00 97.12 81 VAL A N 1
ATOM 626 C CA . VAL A 1 81 ? -8.991 -6.748 2.186 1.00 97.12 81 VAL A CA 1
ATOM 627 C C . VAL A 1 81 ? -9.288 -5.290 2.528 1.00 97.12 81 VAL A C 1
ATOM 629 O O . VAL A 1 81 ? -10.164 -5.005 3.341 1.00 97.12 81 VAL A O 1
ATOM 632 N N . LEU A 1 82 ? -8.603 -4.355 1.868 1.00 96.88 82 LEU A N 1
ATOM 633 C CA . LEU A 1 82 ? -8.757 -2.925 2.129 1.00 96.88 82 LEU A CA 1
ATOM 634 C C . LEU A 1 82 ? -10.129 -2.383 1.716 1.00 96.88 82 LEU A C 1
ATOM 636 O O . LEU A 1 82 ? -10.678 -1.528 2.411 1.00 96.88 82 LEU A O 1
ATOM 640 N N . LEU A 1 83 ? -10.693 -2.882 0.613 1.00 96.06 83 LEU A N 1
ATOM 641 C CA . LEU A 1 83 ? -12.053 -2.539 0.194 1.00 96.06 83 LEU A CA 1
ATOM 642 C C . LEU A 1 83 ? -13.095 -3.087 1.175 1.00 96.06 83 LEU A C 1
ATOM 644 O O . LEU A 1 83 ? -14.008 -2.363 1.553 1.00 96.06 83 LEU A O 1
ATOM 648 N N . GLN A 1 84 ? -12.950 -4.338 1.621 1.00 96.62 84 GLN A N 1
ATOM 649 C CA . GLN A 1 84 ? -13.873 -4.950 2.585 1.00 96.62 84 GLN A CA 1
ATOM 650 C C . GLN A 1 84 ? -13.816 -4.274 3.959 1.00 96.62 84 GLN A C 1
ATOM 652 O O . GLN A 1 84 ? -14.847 -4.106 4.604 1.00 96.62 84 GLN A O 1
ATOM 657 N N . ALA A 1 85 ? -12.628 -3.850 4.390 1.00 95.94 85 ALA A N 1
ATOM 658 C CA . ALA A 1 85 ? -12.437 -3.111 5.635 1.00 95.94 85 ALA A CA 1
ATOM 659 C C . ALA A 1 85 ? -12.876 -1.635 5.549 1.00 95.94 85 ALA A C 1
ATOM 661 O O . ALA A 1 85 ? -12.816 -0.921 6.549 1.00 95.94 85 ALA A O 1
ATOM 662 N N . GLY A 1 86 ? -13.261 -1.145 4.363 1.00 95.88 86 GLY A N 1
ATOM 663 C CA . GLY A 1 86 ? -13.602 0.260 4.134 1.00 95.88 86 GLY A CA 1
ATOM 664 C C . GLY A 1 86 ? -12.408 1.213 4.249 1.00 95.88 86 GLY A C 1
ATOM 665 O O . GLY A 1 86 ? -12.587 2.428 4.285 1.00 95.88 86 GLY A O 1
ATOM 666 N N . ALA A 1 87 ? -11.163 0.727 4.300 1.00 94.62 87 ALA A N 1
ATOM 667 C CA . ALA A 1 87 ? -9.981 1.585 4.454 1.00 94.62 87 ALA A CA 1
ATOM 668 C C . ALA A 1 87 ? -9.831 2.583 3.288 1.00 94.62 87 ALA A C 1
ATOM 670 O O . ALA A 1 87 ? -9.324 3.687 3.468 1.00 94.62 87 ALA A O 1
ATOM 671 N N . LEU A 1 88 ? -10.361 2.242 2.109 1.00 93.69 88 LEU A N 1
ATOM 672 C CA . LEU A 1 88 ? -10.357 3.098 0.917 1.00 93.69 88 LEU A CA 1
ATOM 673 C C . LEU A 1 88 ? -11.634 3.941 0.741 1.00 93.69 88 LEU A C 1
ATOM 675 O O . LEU A 1 88 ? -11.782 4.612 -0.281 1.00 93.69 88 LEU A O 1
ATOM 679 N N . ASP A 1 89 ? -12.546 3.937 1.719 1.00 94.38 89 ASP A N 1
ATOM 680 C CA . ASP A 1 89 ? -13.767 4.740 1.656 1.00 94.38 89 ASP A CA 1
ATOM 681 C C . ASP A 1 89 ? -13.465 6.241 1.663 1.00 94.38 89 ASP A C 1
ATOM 683 O O . ASP A 1 89 ? -12.601 6.742 2.396 1.00 94.38 89 ASP A O 1
ATOM 687 N N . VAL A 1 90 ? -14.245 6.984 0.877 1.00 91.81 90 VAL A N 1
ATOM 688 C CA . VAL A 1 90 ? -14.157 8.443 0.827 1.00 91.81 90 VAL A CA 1
ATOM 689 C C . VAL A 1 90 ? -14.595 9.024 2.167 1.00 91.81 90 VAL A C 1
ATOM 691 O O . VAL A 1 90 ? -15.746 8.893 2.583 1.00 91.81 90 VAL A O 1
ATOM 694 N N . ARG A 1 91 ? -13.678 9.741 2.816 1.00 92.12 91 ARG A N 1
ATOM 695 C CA . ARG A 1 91 ? -13.905 10.422 4.093 1.00 92.12 91 ARG A CA 1
ATOM 696 C C . ARG A 1 91 ? -13.664 11.914 3.941 1.00 92.12 91 ARG A C 1
ATOM 698 O O . ARG A 1 91 ? -12.821 12.346 3.162 1.00 92.12 91 ARG A O 1
ATOM 705 N N . LYS A 1 92 ? -14.427 12.708 4.692 1.00 91.12 92 LYS A N 1
ATOM 706 C CA . LYS A 1 92 ? -14.402 14.179 4.606 1.00 91.12 92 LYS A CA 1
ATOM 707 C C . LYS A 1 92 ? -13.764 14.853 5.817 1.00 91.12 92 LYS A C 1
ATOM 709 O O . LYS A 1 92 ? -13.539 16.056 5.783 1.00 91.12 92 LYS A O 1
ATOM 714 N N . CYS A 1 93 ? -13.482 14.103 6.881 1.00 91.00 93 CYS A N 1
ATOM 715 C CA . CYS A 1 93 ? -12.938 14.654 8.114 1.00 91.00 93 CYS A CA 1
ATOM 716 C C . CYS A 1 93 ? -11.570 14.057 8.430 1.00 91.00 93 CYS A C 1
ATOM 718 O O . CYS A 1 93 ? -11.429 12.842 8.527 1.00 91.00 93 CYS A O 1
ATOM 720 N N . LYS A 1 94 ? -10.562 14.909 8.638 1.00 86.25 94 LYS A N 1
ATOM 721 C CA . LYS A 1 94 ? -9.186 14.454 8.877 1.00 86.25 94 LYS A CA 1
ATOM 722 C C . LYS A 1 94 ? -9.027 13.711 10.209 1.00 86.25 94 LYS A C 1
ATOM 724 O O . LYS A 1 94 ? -8.525 12.593 10.218 1.00 86.25 94 LYS A O 1
ATOM 729 N N . MET A 1 95 ? -9.506 14.320 11.298 1.00 84.56 95 MET A N 1
ATOM 730 C CA . MET A 1 95 ? -9.244 13.892 12.684 1.00 84.56 95 MET A CA 1
ATOM 731 C C . MET A 1 95 ? -10.505 13.482 13.464 1.00 84.56 95 MET A C 1
ATOM 733 O O . MET A 1 95 ? -10.462 13.391 14.687 1.00 84.56 95 MET A O 1
ATOM 737 N N . CYS A 1 96 ? -11.648 13.283 12.798 1.00 85.50 96 CYS A N 1
ATOM 738 C CA . CYS A 1 96 ? -12.873 12.892 13.501 1.00 85.50 96 CYS A CA 1
ATOM 739 C C . CYS A 1 96 ? -12.716 11.524 14.169 1.00 85.50 96 CYS A C 1
ATOM 741 O O . CYS A 1 96 ? -12.121 10.609 13.600 1.00 85.50 96 CYS A O 1
ATOM 743 N N . THR A 1 97 ? -13.309 11.387 15.352 1.00 77.44 97 THR A N 1
ATOM 744 C CA . THR A 1 97 ? -13.446 10.106 16.046 1.00 77.44 97 THR A CA 1
ATOM 745 C C . THR A 1 97 ? -14.515 9.233 15.377 1.00 77.44 97 THR A C 1
ATOM 747 O O . THR A 1 97 ? -15.315 9.702 14.561 1.00 77.44 97 THR A O 1
ATOM 750 N N . GLY A 1 98 ? -14.523 7.936 15.695 1.00 77.81 98 GLY A N 1
ATOM 751 C CA . GLY A 1 98 ? -15.410 6.965 15.045 1.00 77.81 98 GLY A CA 1
ATOM 752 C C . GLY A 1 98 ? -14.984 6.666 13.604 1.00 77.81 98 GLY A C 1
ATOM 753 O O . GLY A 1 98 ? -13.817 6.819 13.263 1.00 77.81 98 GLY A O 1
ATOM 754 N N . SER A 1 99 ? -15.917 6.253 12.744 1.00 78.50 99 SER A N 1
ATOM 755 C CA . SER A 1 99 ? -15.628 5.757 11.383 1.00 78.50 99 SER A CA 1
ATOM 756 C C . SER A 1 99 ? -15.286 6.841 10.345 1.00 78.50 99 SER A C 1
ATOM 758 O O . SER A 1 99 ? -14.834 6.532 9.239 1.00 78.50 99 SER A O 1
ATOM 760 N N . GLY A 1 100 ? -15.490 8.120 10.681 1.00 83.69 100 GLY A N 1
ATOM 761 C CA . GLY A 1 100 ? -15.369 9.241 9.742 1.00 83.69 100 GLY A CA 1
ATOM 762 C C . GLY A 1 100 ? -13.960 9.822 9.569 1.00 83.69 100 GLY A C 1
ATOM 763 O O . GLY A 1 100 ? -13.757 10.628 8.659 1.00 83.69 100 GLY A O 1
ATOM 764 N N . GLY A 1 101 ? -13.004 9.458 10.429 1.00 91.25 101 GLY A N 1
ATOM 765 C CA . GLY A 1 101 ? -11.643 10.008 10.419 1.00 91.25 101 GLY A CA 1
ATOM 766 C C . GLY A 1 101 ? -10.758 9.418 9.319 1.00 91.25 101 GLY A C 1
ATOM 767 O O . GLY A 1 101 ? -10.583 8.200 9.279 1.00 91.25 101 GLY A O 1
ATOM 768 N N . ILE A 1 102 ? -10.181 10.272 8.463 1.00 92.06 102 ILE A N 1
ATOM 769 C CA . ILE A 1 102 ? -9.251 9.894 7.379 1.00 92.06 102 ILE A CA 1
ATOM 770 C C . ILE A 1 102 ? -7.993 9.231 7.938 1.00 92.06 102 ILE A C 1
ATOM 772 O O . ILE A 1 102 ? -7.592 8.188 7.437 1.00 92.06 102 ILE A O 1
ATOM 776 N N . VAL A 1 103 ? -7.390 9.808 8.980 1.00 90.81 103 VAL A N 1
ATOM 777 C CA . VAL A 1 103 ? -6.118 9.303 9.517 1.00 90.81 103 VAL A CA 1
ATOM 778 C C . VAL A 1 103 ? -6.314 7.922 10.146 1.00 90.81 103 VAL A C 1
ATOM 780 O O . VAL A 1 103 ? -5.681 6.953 9.744 1.00 90.81 103 VAL A O 1
ATOM 783 N N . VAL A 1 104 ? -7.258 7.798 11.082 1.00 91.75 104 VAL A N 1
ATOM 784 C CA . VAL A 1 104 ? -7.439 6.556 11.850 1.00 91.75 104 VAL A CA 1
ATOM 785 C C . VAL A 1 104 ? -8.030 5.426 11.000 1.00 91.75 104 VAL A C 1
ATOM 787 O O . VAL A 1 104 ? -7.538 4.304 11.051 1.00 91.75 104 VAL A O 1
ATOM 790 N N . ASN A 1 105 ? -9.066 5.699 10.201 1.00 92.31 105 ASN A N 1
ATOM 791 C CA . ASN A 1 105 ? -9.785 4.642 9.471 1.00 92.31 105 ASN A CA 1
ATOM 792 C C . ASN A 1 105 ? -9.346 4.497 8.013 1.00 92.31 105 ASN A C 1
ATOM 794 O O . ASN A 1 105 ? -9.647 3.483 7.393 1.00 92.31 105 ASN A O 1
ATOM 798 N N . GLY A 1 106 ? -8.692 5.514 7.456 1.00 91.69 106 GLY A N 1
ATOM 799 C CA . GLY A 1 106 ? -8.079 5.450 6.137 1.00 91.69 106 GLY A CA 1
ATOM 800 C C . GLY A 1 106 ? -6.635 4.998 6.266 1.00 91.69 106 GLY A C 1
ATOM 801 O O . GLY A 1 106 ? -6.351 3.818 6.112 1.00 91.69 106 GLY A O 1
ATOM 802 N N . GLU A 1 107 ? -5.741 5.929 6.6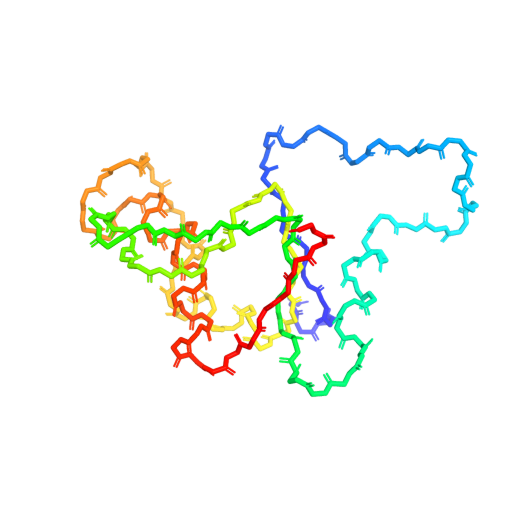01 1.00 91.88 107 GLU A N 1
ATOM 803 C CA . GLU A 1 107 ? -4.284 5.729 6.592 1.00 91.88 107 GLU A CA 1
ATOM 804 C C . GLU A 1 107 ? -3.842 4.600 7.538 1.00 91.88 107 GLU A C 1
ATOM 806 O O . GLU A 1 107 ? -3.299 3.589 7.094 1.00 91.88 107 GLU A O 1
ATOM 811 N N . TYR A 1 108 ? -4.151 4.701 8.834 1.00 92.88 108 TYR A N 1
ATOM 812 C CA . TYR A 1 108 ? -3.817 3.650 9.804 1.00 92.88 108 TYR A CA 1
ATOM 813 C C . TYR A 1 108 ? -4.658 2.386 9.600 1.00 92.88 108 TYR A C 1
ATOM 815 O O . TYR A 1 108 ? -4.188 1.271 9.856 1.00 92.88 108 TYR A O 1
ATOM 823 N N . GLY A 1 109 ? -5.875 2.559 9.076 1.00 93.69 109 GLY A N 1
ATOM 824 C CA . GLY A 1 109 ? -6.781 1.482 8.695 1.00 93.69 109 GLY A CA 1
ATOM 825 C C . GLY A 1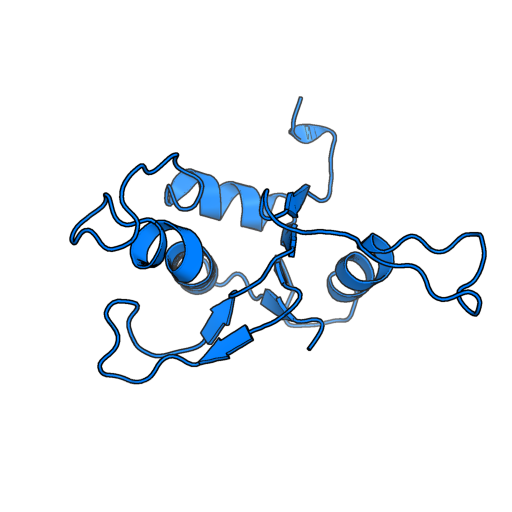 109 ? -6.170 0.521 7.676 1.00 93.69 109 GLY A C 1
ATOM 826 O O . GLY A 1 109 ? -6.437 -0.676 7.760 1.00 93.69 109 GLY A O 1
ATOM 827 N N . LEU A 1 110 ? -5.288 1.005 6.789 1.00 95.38 110 LEU A N 1
ATOM 828 C CA . LEU A 1 110 ? -4.575 0.164 5.823 1.00 95.38 110 LEU A CA 1
ATOM 829 C C . LEU A 1 110 ? -3.814 -0.967 6.520 1.00 95.38 110 LEU A C 1
ATOM 831 O O . LEU A 1 110 ? -4.058 -2.145 6.271 1.00 95.38 110 LEU A O 1
ATOM 835 N N . SER A 1 111 ? -2.901 -0.617 7.427 1.00 95.50 111 SER A N 1
ATOM 836 C CA . SER A 1 111 ? -2.078 -1.607 8.125 1.00 95.50 111 SER A CA 1
ATOM 837 C C . SER A 1 111 ? -2.891 -2.465 9.075 1.00 95.50 111 SER A C 1
ATOM 839 O O . SER A 1 111 ? -2.638 -3.661 9.165 1.00 95.50 111 SER A O 1
ATOM 841 N N . THR A 1 112 ? -3.871 -1.882 9.768 1.00 94.62 112 THR A N 1
ATOM 842 C CA . THR A 1 112 ? -4.739 -2.636 10.681 1.00 94.62 112 THR A CA 1
ATOM 843 C C . THR A 1 112 ? -5.514 -3.722 9.940 1.00 94.62 112 THR A C 1
ATOM 845 O O . THR A 1 112 ? -5.517 -4.868 10.382 1.00 94.62 112 THR A O 1
ATOM 848 N N . ALA A 1 113 ? -6.109 -3.396 8.790 1.00 96.31 113 ALA A N 1
ATOM 849 C CA . ALA A 1 113 ? -6.850 -4.358 7.981 1.00 96.31 113 ALA A CA 1
ATOM 850 C C . ALA A 1 113 ? -5.941 -5.458 7.411 1.00 96.31 113 ALA A C 1
ATOM 852 O O . ALA A 1 113 ? -6.285 -6.636 7.482 1.00 96.31 113 ALA A O 1
ATOM 853 N N . LEU A 1 114 ? -4.764 -5.092 6.894 1.00 96.12 114 LEU A N 1
ATOM 854 C CA . LEU A 1 114 ? -3.813 -6.059 6.340 1.00 96.12 114 LEU A CA 1
ATOM 855 C C . LEU A 1 114 ? -3.283 -7.026 7.407 1.00 96.12 114 LEU A C 1
ATOM 857 O O . LEU A 1 114 ? -3.315 -8.236 7.199 1.00 96.12 114 LEU A O 1
ATOM 861 N N . LEU A 1 115 ? -2.876 -6.521 8.576 1.00 94.62 115 LEU A N 1
ATOM 862 C CA . LEU A 1 115 ? -2.396 -7.367 9.675 1.00 94.62 115 LEU A CA 1
ATOM 863 C C . LEU A 1 115 ? -3.496 -8.284 10.212 1.00 94.62 115 LEU A C 1
ATOM 865 O O . LEU A 1 115 ? -3.234 -9.457 10.459 1.00 94.62 115 LEU A O 1
ATOM 869 N N . ALA A 1 116 ? -4.731 -7.788 10.341 1.00 95.25 116 ALA A N 1
ATOM 870 C CA . ALA A 1 116 ? -5.871 -8.608 10.756 1.00 95.25 116 ALA A CA 1
ATOM 871 C C . ALA A 1 116 ? -6.161 -9.760 9.775 1.00 95.25 116 ALA A C 1
ATOM 873 O O . ALA A 1 116 ? -6.657 -10.808 10.183 1.00 95.25 116 ALA A O 1
ATOM 874 N N . ALA A 1 117 ? -5.818 -9.586 8.497 1.00 95.81 117 ALA A N 1
ATOM 875 C CA . ALA A 1 117 ? -5.931 -10.607 7.461 1.00 95.81 117 ALA A CA 1
ATOM 876 C C . ALA A 1 117 ? -4.674 -11.493 7.316 1.00 95.81 117 ALA A C 1
ATOM 878 O O . ALA A 1 117 ? -4.613 -12.296 6.388 1.00 95.81 117 ALA A O 1
ATOM 879 N N . ASN A 1 118 ? -3.671 -11.359 8.197 1.00 93.56 118 ASN A N 1
ATOM 880 C CA . ASN A 1 118 ? -2.346 -11.986 8.066 1.00 93.56 118 ASN A CA 1
ATOM 881 C C . ASN A 1 118 ? -1.635 -11.665 6.733 1.00 93.56 118 ASN A C 1
ATOM 883 O O . ASN A 1 118 ? -0.808 -12.442 6.257 1.00 93.56 118 ASN A O 1
ATOM 887 N N . ALA A 1 119 ? -1.946 -10.516 6.127 1.00 93.69 119 ALA A N 1
ATOM 888 C CA . ALA A 1 119 ? -1.331 -10.052 4.893 1.00 93.69 119 ALA A CA 1
ATOM 889 C C . ALA A 1 119 ? -0.130 -9.153 5.218 1.00 93.69 119 ALA A C 1
ATOM 891 O O . ALA A 1 119 ? -0.289 -8.017 5.672 1.00 93.69 119 ALA A O 1
ATOM 892 N N . ASN A 1 120 ? 1.086 -9.655 4.990 1.00 93.38 120 ASN A N 1
ATOM 893 C CA . ASN A 1 120 ? 2.295 -8.890 5.287 1.00 93.38 120 ASN A CA 1
ATOM 894 C C . ASN A 1 120 ? 2.478 -7.739 4.300 1.00 93.38 120 ASN A C 1
ATOM 896 O O . ASN A 1 120 ? 2.056 -7.791 3.141 1.00 93.38 120 ASN A O 1
ATOM 900 N N . PHE A 1 121 ? 3.171 -6.705 4.758 1.00 94.12 121 PHE A N 1
ATOM 901 C CA . PHE A 1 121 ? 3.546 -5.569 3.936 1.00 94.12 121 PHE A CA 1
ATOM 902 C C . PHE A 1 121 ? 5.017 -5.217 4.128 1.00 94.12 121 PHE A C 1
ATOM 904 O O . PHE A 1 121 ? 5.619 -5.512 5.159 1.00 94.12 121 PHE A O 1
ATOM 911 N N . ALA A 1 122 ? 5.586 -4.561 3.125 1.00 93.69 122 ALA A N 1
ATOM 912 C CA . ALA A 1 122 ? 6.953 -4.069 3.134 1.00 93.69 122 ALA A CA 1
ATOM 913 C C . ALA A 1 122 ? 6.994 -2.559 2.871 1.00 93.69 122 ALA A C 1
ATOM 915 O O . ALA A 1 122 ? 5.996 -1.920 2.531 1.00 93.69 122 ALA A O 1
ATOM 916 N N . THR A 1 123 ? 8.184 -1.991 3.006 1.00 93.31 123 THR A N 1
ATOM 917 C CA . THR A 1 123 ? 8.463 -0.588 2.703 1.00 93.31 123 THR A CA 1
ATOM 918 C C . THR A 1 123 ? 9.730 -0.468 1.859 1.00 93.31 123 THR A C 1
ATOM 920 O O . THR A 1 123 ? 10.605 -1.342 1.913 1.00 93.31 123 THR A O 1
ATOM 923 N N . LEU A 1 124 ? 9.819 0.589 1.049 1.00 90.88 124 LEU A N 1
ATOM 924 C CA . LEU A 1 124 ? 11.048 0.948 0.339 1.00 90.88 124 LEU A CA 1
ATOM 925 C C . LEU A 1 124 ? 12.105 1.552 1.273 1.00 90.88 124 LEU A C 1
ATOM 927 O O . LEU A 1 124 ? 13.291 1.353 1.007 1.00 90.88 124 LEU A O 1
ATOM 931 N N . MET A 1 125 ? 11.671 2.236 2.339 1.00 79.44 125 MET A N 1
ATOM 932 C CA . MET A 1 125 ? 12.502 2.841 3.389 1.00 79.44 125 MET A CA 1
ATOM 933 C C . MET A 1 125 ? 12.021 2.433 4.774 1.00 79.44 125 MET A C 1
ATOM 935 O O . MET A 1 125 ? 10.789 2.507 5.001 1.00 79.44 125 MET A O 1
#

Foldseek 3Di:
DPVVDFKDKDFDPPDDDDDDDPPDDPPDDPCCLFVVVCPDDPPHAFKEAQDKDFDDCPDPLHGGIFRDHRMMMGGPVLVVLCVVLCLVPDADACDDPDCRHNVNCHRSVSVVSCVVVVHHHYHSD

Sequence (125 aa):
RLWHYKYFILLNSSTKGPFYPAYMPPAWHWTHAYLARFHGGAPDVHAVSSSLVCLPGVDAGGPGPRLESWALALDALALSVLLQAGALDVRKCKMCTGSGGIVVNGEYGLSTALLAANANFATLM

Organism: NCBI:txid1034604

Secondary structure (DSSP, 8-state):
-GGG-SEEEEE-TT-------TTS-TT--THHHHHGGGSSSSSPEEEEES-EEEE-TTSTT-SEEEE--SEEEEEHHHHHHHHHTTTTS---BSS-SGGGBHIIIIIHHHHHHHHHTT-EEEE--

Radius of gyration: 15.13 Å; chains: 1; bounding box: 37×32×43 Å